Protein AF-A0A382X585-F1 (afdb_monomer)

Nearest PDB structures (foldseek):
  8glv-assembly1_6W  TM=1.495E-01  e=3.211E+00  Chlamydomonas reinhardtii

Sequence (133 aa):
MKGFVKLTTICIMLLSSIVFASEKAEIKLEVDATIIYDGKEFSINQSNDQNNFSNHREEIILWEEDFENNAEGWTTGSGWQLTTDEYNSETHSMNSPNNASTSNGTFNLLSPTLSIAELGDGETMNFGFHLYC

Radius of gyration: 37.0 Å; Cα contacts (8 Å, |Δi|>4): 97; chains: 1; bounding box: 61×56×102 Å

Foldseek 3Di:
DVVVVVVVVVVVVVVVVVVVVPPDPPPPPPPQPWDDDPNDTDGPDPDDDPDPPPPPPDDDDQDDDQCPVVLPQKDFPQQWDWAQPDGDHDGIDIDRDCDPSRPPHDTDTGHHDDDTDDDDDPDDDDDDDDDDD

Secondary structure (DSSP, 8-state):
-HHHHHHHHHHHHHHHHHHHTTS----------EEEETTEEEE---S---------PPP--S----STTSSTT-B-TTT-EEESSS-SSSS-EEE--SSTTTTT-----BPPPP-PPPPPTT-----------

Structure (mmCIF, N/CA/C/O backbone):
data_AF-A0A382X585-F1
#
_entry.id   AF-A0A382X585-F1
#
loop_
_atom_site.group_PDB
_atom_site.id
_atom_site.type_symbol
_atom_site.label_atom_id
_atom_site.label_alt_id
_atom_site.label_comp_id
_atom_site.label_asym_id
_atom_site.label_entity_id
_atom_site.label_seq_id
_atom_site.pdbx_PDB_ins_code
_atom_site.Cartn_x
_atom_site.Cartn_y
_atom_site.Cartn_z
_atom_site.occupancy
_atom_site.B_iso_or_equiv
_atom_site.auth_seq_id
_atom_site.auth_comp_id
_atom_site.auth_asym_id
_atom_site.auth_atom_id
_atom_site.pdbx_PDB_model_num
ATOM 1 N N . MET A 1 1 ? -43.741 41.578 84.112 1.00 60.28 1 MET A N 1
ATOM 2 C CA . MET A 1 1 ? -44.530 40.742 83.170 1.00 60.28 1 MET A CA 1
ATOM 3 C C . MET A 1 1 ? -44.865 41.459 81.858 1.00 60.28 1 MET A C 1
ATOM 5 O O . MET A 1 1 ? -44.560 40.910 80.812 1.00 60.28 1 MET A O 1
ATOM 9 N N . LYS A 1 2 ? -45.398 42.694 81.865 1.00 60.38 2 LYS A N 1
ATOM 10 C CA . LYS A 1 2 ? -45.810 43.416 80.634 1.00 60.38 2 LYS A CA 1
ATOM 11 C C . LYS A 1 2 ? -44.690 43.664 79.597 1.00 60.38 2 LYS A C 1
ATOM 13 O O . LYS A 1 2 ? -44.959 43.613 78.405 1.00 60.38 2 LYS A O 1
ATOM 18 N N . GLY A 1 3 ? -43.447 43.904 80.031 1.00 67.06 3 GLY A N 1
ATOM 19 C CA . GLY A 1 3 ? -42.305 44.114 79.121 1.00 67.06 3 GLY A CA 1
ATOM 20 C C . GLY A 1 3 ? -41.808 42.838 78.430 1.00 67.06 3 GLY A C 1
ATOM 21 O O . GLY A 1 3 ? -41.461 42.870 77.255 1.00 67.06 3 GLY A O 1
ATOM 22 N N . PHE A 1 4 ? -41.859 41.701 79.130 1.00 69.06 4 PHE A N 1
ATOM 23 C CA . PHE A 1 4 ? -41.443 40.398 78.597 1.00 69.06 4 PHE A CA 1
ATOM 24 C C . PHE A 1 4 ? -42.394 39.896 77.502 1.00 69.06 4 PHE A C 1
ATOM 26 O O . PHE A 1 4 ? -41.955 39.348 76.494 1.00 69.06 4 PHE A O 1
ATOM 33 N N . VAL A 1 5 ? -43.698 40.153 77.664 1.00 72.81 5 VAL A N 1
ATOM 34 C CA . VAL A 1 5 ? -44.711 39.836 76.645 1.00 72.81 5 VAL A CA 1
ATOM 35 C C . VAL A 1 5 ? -44.498 40.691 75.393 1.00 72.81 5 VAL A C 1
ATOM 37 O O . VAL A 1 5 ? -44.474 40.158 74.295 1.00 72.81 5 VAL A O 1
ATOM 40 N N . LYS A 1 6 ? -44.229 41.998 75.534 1.00 70.25 6 LYS A N 1
ATOM 41 C CA . LYS A 1 6 ? -43.943 42.865 74.376 1.00 70.25 6 LYS A CA 1
ATOM 42 C C . LYS A 1 6 ? -42.703 42.423 73.591 1.00 70.25 6 LYS A C 1
ATOM 44 O O . LYS A 1 6 ? -42.739 42.415 72.366 1.00 70.25 6 LYS A O 1
ATOM 49 N N . LEU A 1 7 ? -41.632 42.040 74.289 1.00 72.00 7 LEU A N 1
ATOM 50 C CA . LEU A 1 7 ? -40.391 41.594 73.651 1.00 72.00 7 LEU A CA 1
ATOM 51 C C . LEU A 1 7 ? -40.580 40.267 72.901 1.00 72.00 7 LEU A C 1
ATOM 53 O O . LEU A 1 7 ? -40.121 40.121 71.773 1.00 72.00 7 LEU A O 1
ATOM 57 N N . THR A 1 8 ? -41.317 39.326 73.496 1.00 76.88 8 THR A N 1
ATOM 58 C CA . THR A 1 8 ? -41.615 38.036 72.857 1.00 76.88 8 THR A CA 1
ATOM 59 C C . THR A 1 8 ? -42.518 38.191 71.634 1.00 76.88 8 THR A C 1
ATOM 61 O O . THR A 1 8 ? -42.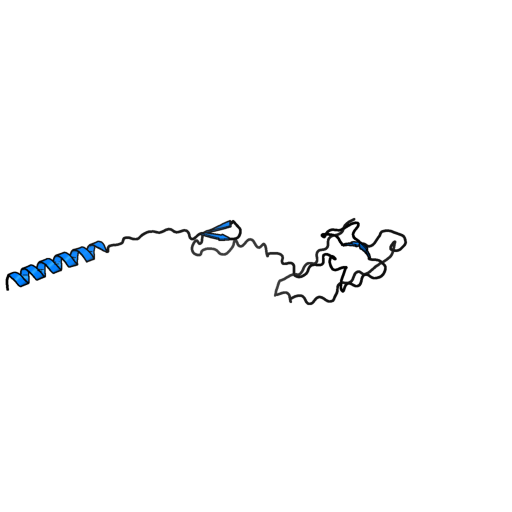248 37.565 70.612 1.00 76.88 8 THR A O 1
ATOM 64 N N . THR A 1 9 ? -43.520 39.077 71.665 1.00 74.88 9 THR A N 1
ATOM 65 C CA . THR A 1 9 ? -44.376 39.327 70.489 1.00 74.88 9 THR A CA 1
ATOM 66 C C . THR A 1 9 ? -43.607 39.973 69.327 1.00 74.88 9 THR A C 1
ATOM 68 O O . THR A 1 9 ? -43.833 39.609 68.176 1.00 74.88 9 THR A O 1
ATOM 71 N N . ILE A 1 10 ? -42.665 40.884 69.604 1.00 77.69 10 ILE A N 1
ATOM 72 C CA . ILE A 1 10 ? -41.826 41.514 68.566 1.00 77.69 10 ILE A CA 1
ATOM 73 C C . ILE A 1 10 ? -40.874 40.491 67.925 1.00 77.69 10 ILE A C 1
ATOM 75 O O . ILE A 1 10 ? -40.758 40.458 66.701 1.00 77.69 10 ILE A O 1
ATOM 79 N N . CYS A 1 11 ? -40.250 39.613 68.720 1.00 75.69 11 CYS A N 1
ATOM 80 C CA . CYS A 1 11 ? -39.392 38.549 68.187 1.00 75.69 11 CYS A CA 1
ATOM 81 C C . CYS A 1 11 ? -40.156 37.581 67.272 1.00 75.69 11 CYS A C 1
ATOM 83 O O . CYS A 1 11 ? -39.641 37.197 66.226 1.00 75.69 11 CYS A O 1
ATOM 85 N N . ILE A 1 12 ? -41.392 37.215 67.626 1.00 76.81 12 ILE A N 1
ATOM 86 C CA . ILE A 1 12 ? -42.215 36.309 66.809 1.00 76.81 12 ILE A CA 1
ATOM 87 C C . ILE A 1 12 ? -42.594 36.957 65.468 1.00 76.81 12 ILE A C 1
ATOM 89 O O . ILE A 1 12 ? -42.556 36.288 64.434 1.00 76.81 12 ILE A O 1
ATOM 93 N N . MET A 1 13 ? -42.898 38.260 65.453 1.00 73.00 13 MET A N 1
ATOM 94 C CA . MET A 1 13 ? -43.176 38.979 64.204 1.00 73.00 13 MET A CA 1
ATOM 95 C C . MET A 1 13 ? -41.944 39.061 63.287 1.00 73.00 13 MET A C 1
ATOM 97 O O . MET A 1 13 ? -42.070 38.800 62.093 1.00 73.00 13 MET A O 1
ATOM 101 N N . LEU A 1 14 ? -40.752 39.335 63.835 1.00 70.81 14 LEU A N 1
ATOM 102 C CA . LEU A 1 14 ? -39.496 39.381 63.065 1.00 70.81 14 LEU A CA 1
ATOM 103 C C . LEU A 1 14 ? -39.108 38.016 62.475 1.00 70.81 14 LEU A C 1
ATOM 105 O O . LEU A 1 14 ? -38.659 37.933 61.332 1.00 70.81 14 LEU A O 1
ATOM 109 N N . LEU A 1 15 ? -39.314 36.935 63.229 1.00 65.50 15 LEU A N 1
ATOM 110 C CA . LEU A 1 15 ? -39.041 35.577 62.751 1.00 65.50 15 LEU A CA 1
ATOM 111 C C . LEU A 1 15 ? -40.029 35.151 61.656 1.00 65.50 15 LEU A C 1
ATOM 113 O O . LEU A 1 15 ? -39.632 34.482 60.707 1.00 65.50 15 LEU A O 1
ATOM 117 N N . SER A 1 16 ? -41.289 35.592 61.733 1.00 62.69 16 SER A N 1
ATOM 118 C CA . SER A 1 16 ? -42.308 35.263 60.728 1.00 62.69 16 SER A CA 1
ATOM 119 C C . SER A 1 16 ? -42.002 35.888 59.361 1.00 62.69 16 SER A C 1
ATOM 121 O O . SER A 1 16 ? -42.180 35.228 58.343 1.00 62.69 16 SER A O 1
ATOM 123 N N . SER A 1 17 ? -41.461 37.113 59.308 1.00 61.41 17 SER A N 1
ATOM 124 C CA . SER A 1 1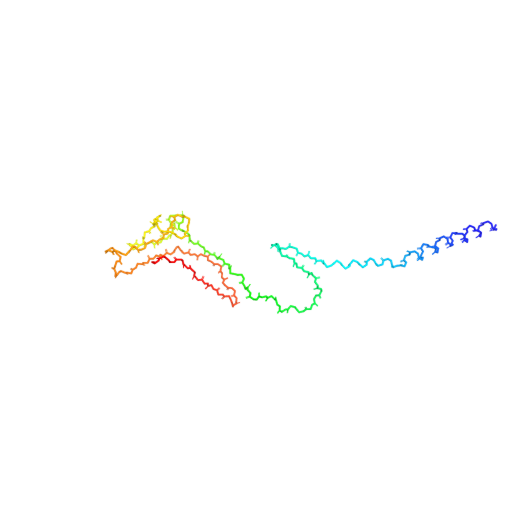7 ? -41.070 37.751 58.036 1.00 61.41 17 SER A CA 1
ATOM 125 C C . SER A 1 17 ? -39.924 37.047 57.299 1.00 61.41 17 SER A C 1
ATOM 127 O O . SER A 1 17 ? -39.844 37.144 56.079 1.00 61.41 17 SER A O 1
ATOM 129 N N . ILE A 1 18 ? -39.064 36.308 58.008 1.00 61.19 18 ILE A N 1
ATOM 130 C CA . ILE A 1 18 ? -37.975 35.537 57.383 1.00 61.19 18 ILE A CA 1
ATOM 131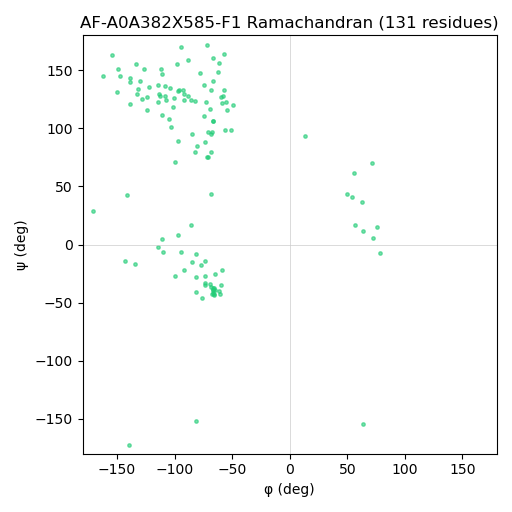 C C . ILE A 1 18 ? -38.533 34.292 56.678 1.00 61.19 18 ILE A C 1
ATOM 133 O O . ILE A 1 18 ? -38.034 33.905 55.626 1.00 61.19 18 ILE A O 1
ATOM 137 N N . VAL A 1 19 ? -39.600 33.695 57.221 1.00 59.34 19 VAL A N 1
ATOM 138 C CA . VAL A 1 19 ? -40.210 32.471 56.674 1.00 59.34 19 VAL A CA 1
ATOM 139 C C . VAL A 1 19 ? -41.002 32.747 55.388 1.00 59.34 19 VAL A C 1
ATOM 141 O O . VAL A 1 19 ? -41.071 31.875 54.533 1.00 59.34 19 VAL A O 1
ATOM 144 N N . PHE A 1 20 ? -41.532 33.960 55.195 1.00 54.97 20 PHE A N 1
ATOM 145 C CA . PHE A 1 20 ? -42.207 34.340 53.941 1.00 54.97 20 PHE A CA 1
ATOM 146 C C . PHE A 1 20 ? -41.253 34.833 52.840 1.00 54.97 20 PHE A C 1
ATOM 148 O O . PHE A 1 20 ? -41.641 34.879 51.678 1.00 54.97 20 PHE A O 1
ATOM 155 N N . ALA A 1 21 ? -40.001 35.174 53.165 1.00 54.53 21 ALA A N 1
ATOM 156 C CA . ALA A 1 21 ? -39.000 35.562 52.165 1.00 54.53 21 ALA A CA 1
ATOM 157 C C . ALA A 1 21 ? -38.337 34.357 51.467 1.00 54.53 21 ALA A C 1
ATOM 159 O O . ALA A 1 21 ? -37.593 34.543 50.506 1.00 54.53 21 ALA A O 1
ATOM 160 N N . SER A 1 22 ? -38.588 33.128 51.935 1.00 50.88 22 SER A N 1
ATOM 161 C CA . SER A 1 22 ? -38.030 31.902 51.353 1.00 50.88 22 SER A CA 1
ATOM 162 C C . SER A 1 22 ? -38.966 31.186 50.369 1.00 50.88 22 SER A C 1
ATOM 164 O O . SER A 1 22 ? -38.627 30.104 49.883 1.00 50.88 22 SER A O 1
ATOM 166 N N . GLU A 1 23 ? -40.105 31.782 49.998 1.00 53.34 23 GLU A N 1
ATOM 167 C CA . GLU A 1 23 ? -40.910 31.275 48.885 1.00 53.34 23 GLU A CA 1
ATOM 168 C C . GLU A 1 23 ? -40.211 31.534 47.538 1.00 53.34 23 GLU A C 1
ATOM 170 O O . GLU A 1 23 ? -40.308 32.595 46.931 1.00 53.34 23 GLU A O 1
ATOM 175 N N . LYS A 1 24 ? -39.509 30.492 47.077 1.00 54.09 24 LYS A N 1
ATOM 176 C CA . LYS A 1 24 ? -39.333 30.117 45.665 1.00 54.09 24 LYS A CA 1
ATOM 177 C C . LYS A 1 24 ? -38.759 31.213 44.753 1.00 54.09 24 LYS A C 1
ATOM 179 O O . LYS A 1 24 ? -39.337 31.532 43.717 1.00 54.09 24 LYS A O 1
ATOM 184 N N . ALA A 1 25 ? -37.544 31.680 45.030 1.00 49.28 25 ALA A N 1
ATOM 185 C CA . ALA A 1 25 ? -36.674 32.093 43.929 1.00 49.28 25 ALA A CA 1
ATOM 186 C C . ALA A 1 25 ? -36.194 30.828 43.193 1.00 49.28 25 ALA A C 1
ATOM 188 O O . ALA A 1 25 ? -35.068 30.369 43.376 1.00 49.28 25 ALA A O 1
ATOM 189 N N . GLU A 1 26 ? -37.073 30.211 42.400 1.00 48.50 26 GLU A N 1
ATOM 190 C CA . GLU A 1 26 ? -36.634 29.279 41.365 1.00 48.50 26 GLU A CA 1
ATOM 191 C C . GLU A 1 26 ? -35.901 30.109 40.314 1.00 48.50 26 GLU A C 1
ATOM 193 O O . GLU A 1 26 ? -36.514 30.703 39.427 1.00 48.50 26 GLU A O 1
ATOM 198 N N . ILE A 1 27 ? -34.574 30.186 40.417 1.00 48.09 27 ILE A N 1
ATOM 199 C CA . ILE A 1 27 ? -33.778 30.568 39.258 1.00 48.09 27 ILE A CA 1
ATOM 200 C C . ILE A 1 27 ? -33.940 29.411 38.275 1.00 48.09 27 ILE A C 1
ATOM 202 O O . ILE A 1 27 ? -33.272 28.384 38.392 1.00 48.09 27 ILE A O 1
ATOM 206 N N . LYS A 1 28 ? -34.863 29.559 37.324 1.00 45.50 28 LYS A N 1
ATOM 207 C CA . LYS A 1 28 ? -34.897 28.722 36.128 1.00 45.50 28 LYS A CA 1
ATOM 208 C C . LYS A 1 28 ? -33.672 29.070 35.291 1.00 45.50 28 LYS A C 1
ATOM 210 O O . LYS A 1 28 ? -33.740 29.869 34.365 1.00 45.50 28 LYS A O 1
ATOM 215 N N . LEU A 1 29 ? -32.530 28.518 35.676 1.00 48.72 29 LEU A N 1
ATOM 216 C CA . LEU A 1 29 ? -31.406 28.353 34.775 1.00 48.72 29 LEU A CA 1
ATOM 217 C C . LEU A 1 29 ? -31.791 27.206 33.842 1.00 48.72 29 LEU A C 1
ATOM 219 O O . LEU A 1 29 ? -31.514 26.045 34.126 1.00 48.72 29 LEU A O 1
ATOM 223 N N . GLU A 1 30 ? -32.467 27.534 32.745 1.00 54.56 30 GLU A N 1
ATOM 224 C CA . GLU A 1 30 ? -32.408 26.713 31.536 1.00 54.56 30 GLU A CA 1
ATOM 225 C C . GLU A 1 30 ? -31.003 26.912 30.960 1.00 54.56 30 GLU A C 1
ATOM 227 O O . GLU A 1 30 ? -30.762 27.720 30.070 1.00 54.56 30 GLU A O 1
ATOM 232 N N . VAL A 1 31 ? -30.023 26.281 31.607 1.00 56.88 31 VAL A N 1
ATOM 233 C CA . VAL A 1 31 ? -28.701 26.112 31.020 1.00 56.88 31 VAL A CA 1
ATOM 234 C C . VAL A 1 31 ? -28.834 24.864 30.176 1.00 56.88 31 VAL A C 1
ATOM 236 O O . VAL A 1 31 ? -28.707 23.754 30.693 1.00 56.88 31 VAL A O 1
ATOM 239 N N . ASP A 1 32 ? -29.117 25.054 28.890 1.00 57.78 32 ASP A N 1
ATOM 240 C CA . ASP A 1 32 ? -28.741 24.066 27.889 1.00 57.78 32 ASP A CA 1
ATOM 241 C C . ASP A 1 32 ? -27.232 23.878 28.041 1.00 57.78 32 ASP A C 1
ATOM 243 O O . ASP A 1 32 ? -26.424 24.722 27.648 1.00 57.78 32 ASP A O 1
ATOM 247 N N . ALA A 1 33 ? -26.842 22.821 28.750 1.00 61.16 33 ALA A N 1
ATOM 248 C CA . ALA A 1 33 ? -25.446 22.486 28.917 1.00 61.16 33 ALA A CA 1
ATOM 249 C C . ALA A 1 33 ? -24.927 22.085 27.535 1.00 61.16 33 ALA A C 1
ATOM 251 O O . ALA A 1 33 ? -25.270 21.018 27.026 1.00 61.16 33 ALA A O 1
ATOM 252 N N . THR A 1 34 ? -24.137 22.963 26.924 1.00 62.44 34 THR A N 1
ATOM 253 C CA . THR A 1 34 ? -23.502 22.707 25.634 1.00 62.44 34 THR A CA 1
ATOM 254 C C . THR A 1 34 ? -22.054 22.298 25.864 1.00 62.44 34 THR A C 1
ATOM 256 O O . THR A 1 34 ? -21.300 23.001 26.539 1.00 62.44 34 THR A O 1
ATOM 259 N N . ILE A 1 35 ? -21.650 21.157 25.311 1.00 76.06 35 ILE A N 1
ATOM 260 C CA . ILE A 1 35 ? -20.245 20.739 25.265 1.00 76.06 35 ILE A CA 1
ATOM 261 C C . ILE A 1 35 ? -19.676 21.144 23.907 1.00 76.06 35 ILE A C 1
ATOM 263 O O . ILE A 1 35 ? -20.298 20.878 22.881 1.00 76.06 35 ILE A O 1
ATOM 267 N N . ILE A 1 36 ? -18.489 21.758 23.900 1.00 75.25 36 ILE A N 1
ATOM 268 C CA . ILE A 1 36 ? -17.720 22.003 22.676 1.00 75.25 36 ILE A CA 1
ATOM 269 C C . ILE A 1 36 ? -16.618 20.954 22.583 1.00 75.25 36 ILE A C 1
ATOM 271 O O . ILE A 1 36 ? -15.738 20.900 23.444 1.00 75.25 36 ILE A O 1
ATOM 275 N N . TYR A 1 37 ? -16.656 20.140 21.531 1.0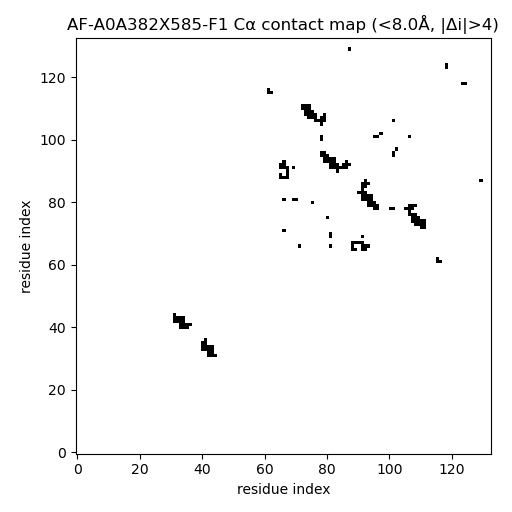0 69.62 37 TYR A N 1
ATOM 276 C CA . TYR A 1 37 ? -15.588 19.204 21.185 1.00 69.62 37 TYR A CA 1
ATOM 277 C C . TYR A 1 37 ? -15.275 19.337 19.696 1.00 69.62 37 TYR A C 1
ATOM 279 O O . TYR A 1 37 ? -16.189 19.344 18.874 1.00 69.62 37 TYR A O 1
ATOM 287 N N . ASP A 1 38 ? -13.993 19.507 19.369 1.00 70.44 38 ASP A N 1
ATOM 288 C CA . ASP A 1 38 ? -13.508 19.690 17.993 1.00 70.44 38 ASP A CA 1
ATOM 289 C C . ASP A 1 38 ? -14.280 20.767 17.193 1.00 70.44 38 ASP A C 1
ATOM 291 O O . ASP A 1 38 ? -14.716 20.579 16.059 1.00 70.44 38 ASP A O 1
ATOM 295 N N . GLY A 1 39 ? -14.546 21.908 17.841 1.00 71.25 39 GLY A N 1
ATOM 296 C CA . GLY A 1 39 ? -15.241 23.046 17.227 1.00 71.25 39 GLY A CA 1
ATOM 297 C C . GLY A 1 39 ? -16.743 22.853 16.981 1.00 71.25 39 GLY A C 1
ATOM 298 O O . GLY A 1 39 ? -17.369 23.734 16.392 1.00 71.25 39 GLY A O 1
ATOM 299 N N . LYS A 1 40 ? -17.338 21.742 17.433 1.00 60.72 40 LYS A N 1
ATOM 300 C CA . LYS A 1 40 ? -18.778 21.464 17.322 1.00 60.72 40 LYS A CA 1
ATOM 301 C C . LYS A 1 40 ? -19.461 21.554 18.687 1.00 60.72 40 LYS A C 1
ATOM 303 O O . LYS A 1 40 ? -18.937 21.057 19.682 1.00 60.72 40 LYS A O 1
ATOM 308 N N . GLU A 1 41 ? -20.629 22.194 18.713 1.00 71.00 41 GLU A N 1
ATOM 309 C CA . GLU A 1 41 ? -21.475 22.382 19.898 1.00 71.00 41 GLU A CA 1
ATOM 310 C C . GLU A 1 41 ? -22.511 21.252 20.030 1.00 71.00 41 GLU A C 1
ATOM 312 O O . GLU A 1 41 ? -23.240 20.960 19.082 1.00 71.00 41 GLU A O 1
ATOM 317 N N . PHE A 1 42 ? -22.600 20.634 21.213 1.00 63.09 42 PHE A N 1
ATOM 318 C CA . PHE A 1 42 ? -23.539 19.549 21.524 1.00 63.09 42 PHE A CA 1
ATOM 319 C C . PHE A 1 42 ? -24.411 19.901 22.733 1.00 63.09 42 PHE A C 1
ATOM 321 O O . PHE A 1 42 ? -23.892 20.017 23.842 1.00 63.09 42 PHE A O 1
ATOM 328 N N . SER A 1 43 ? -25.727 20.028 22.540 1.00 61.50 43 SER A N 1
ATOM 329 C CA . SER A 1 43 ? -26.691 20.305 23.617 1.00 61.50 43 SER A CA 1
ATOM 330 C C . SER A 1 43 ? -27.085 19.026 24.361 1.00 61.50 43 SER A C 1
ATOM 332 O O . SER A 1 43 ? -27.596 18.080 23.757 1.00 61.50 43 SER A O 1
ATOM 334 N N . ILE A 1 44 ? -26.897 18.996 25.681 1.00 61.25 44 ILE A N 1
ATOM 335 C CA . ILE A 1 44 ? -27.319 17.873 26.528 1.00 61.25 44 ILE A CA 1
ATOM 336 C C . ILE A 1 44 ? -28.811 18.019 26.852 1.00 61.25 44 ILE A C 1
ATOM 338 O O . ILE A 1 44 ? -29.189 18.455 27.936 1.00 61.25 44 ILE A O 1
ATOM 342 N N . ASN A 1 45 ? -29.671 17.637 25.908 1.00 56.50 45 ASN A N 1
ATOM 343 C CA . ASN A 1 45 ? -31.103 17.499 26.161 1.00 56.50 45 ASN A CA 1
ATOM 344 C C . ASN A 1 45 ? -31.419 16.087 26.673 1.00 56.50 45 ASN A C 1
ATOM 346 O O . ASN A 1 45 ? -30.997 15.080 26.104 1.00 56.50 45 ASN A O 1
ATOM 350 N N . GLN A 1 46 ? -32.124 16.029 27.802 1.00 49.44 46 GLN A N 1
ATOM 351 C CA . GLN A 1 46 ? -32.435 14.822 28.563 1.00 49.44 46 GLN A CA 1
ATOM 352 C C . GLN A 1 46 ? -33.130 13.753 27.696 1.00 49.44 46 GLN A C 1
ATOM 354 O O . GLN A 1 46 ? -34.237 13.958 27.210 1.00 49.44 46 GLN A O 1
ATOM 359 N N . SER A 1 47 ? -32.435 12.622 27.535 1.00 55.59 47 SER A N 1
ATOM 360 C CA . SER A 1 47 ? -32.881 11.296 27.082 1.00 55.59 47 SER A CA 1
ATOM 361 C C . SER A 1 47 ? -34.269 11.203 26.430 1.00 55.59 47 SER A C 1
ATOM 363 O O . SER A 1 47 ? -35.258 10.907 27.100 1.00 55.59 47 SER A O 1
ATOM 365 N N . ASN A 1 48 ? -34.313 11.301 25.105 1.00 44.41 48 ASN A N 1
ATOM 366 C CA . ASN A 1 48 ? -35.160 10.410 24.325 1.00 44.41 48 ASN A CA 1
ATOM 367 C C . ASN A 1 48 ? -34.526 10.197 22.948 1.00 44.41 48 ASN A C 1
ATOM 369 O O . ASN A 1 48 ? -34.107 11.148 22.298 1.00 44.41 48 ASN A O 1
ATOM 373 N N . ASP A 1 49 ? -34.444 8.930 22.555 1.00 45.56 49 ASP A N 1
ATOM 374 C CA . ASP A 1 49 ? -34.020 8.453 21.239 1.00 45.56 49 ASP A CA 1
ATOM 375 C C . ASP A 1 49 ? -32.528 8.602 20.906 1.00 45.56 49 ASP A C 1
ATOM 377 O O . ASP A 1 49 ? -32.085 9.294 19.989 1.00 45.56 49 ASP A O 1
ATOM 381 N N . GLN A 1 50 ? -31.745 7.774 21.603 1.00 52.22 50 GLN A N 1
ATOM 382 C CA . GLN A 1 50 ? -30.617 7.089 20.979 1.00 52.22 50 GLN A CA 1
ATOM 383 C C . GLN A 1 50 ? -31.104 6.394 19.699 1.00 52.22 50 GLN A C 1
ATOM 385 O O . GLN A 1 50 ? -31.689 5.326 19.807 1.00 52.22 50 GLN A O 1
ATOM 390 N N . ASN A 1 51 ? -30.915 6.987 18.518 1.00 43.88 51 ASN A N 1
ATOM 391 C CA . ASN A 1 51 ? -30.941 6.278 17.222 1.00 43.88 51 ASN A CA 1
ATOM 392 C C . ASN A 1 51 ? -30.474 7.154 16.044 1.00 43.88 51 ASN A C 1
ATOM 394 O O . ASN A 1 51 ? -30.902 6.952 14.917 1.00 43.88 51 ASN A O 1
ATOM 398 N N . ASN A 1 52 ? -29.590 8.128 16.274 1.00 44.03 52 ASN A N 1
ATOM 399 C CA . ASN A 1 52 ? -28.911 8.845 15.188 1.00 44.03 52 ASN A CA 1
ATOM 400 C C . ASN A 1 52 ? -27.446 9.137 15.540 1.00 44.03 52 ASN A C 1
ATOM 402 O O . ASN A 1 52 ? -26.923 10.208 15.245 1.00 44.03 52 ASN A O 1
ATOM 406 N N . PHE A 1 53 ? -26.749 8.164 16.134 1.00 46.94 53 PHE A N 1
ATOM 407 C CA . PHE A 1 53 ? -25.325 8.078 15.835 1.00 46.94 53 PHE A CA 1
ATOM 408 C C . PHE A 1 53 ? -25.260 7.700 14.361 1.00 46.94 53 PHE A C 1
ATOM 410 O O . PHE A 1 53 ? -25.624 6.582 13.993 1.00 46.94 53 PHE A O 1
ATOM 417 N N . SER A 1 54 ? -24.898 8.649 13.495 1.00 47.22 54 SER A N 1
ATOM 418 C CA . SER A 1 54 ? -24.517 8.297 12.134 1.00 47.22 54 SER A CA 1
ATOM 419 C C . SER A 1 54 ? -23.503 7.164 12.255 1.00 47.22 54 SER A C 1
ATOM 421 O O . SER A 1 54 ? -22.485 7.339 12.924 1.00 47.22 54 SER A O 1
ATOM 423 N N . ASN A 1 55 ? -23.805 6.005 11.674 1.00 47.22 55 ASN A N 1
ATOM 424 C CA . ASN A 1 55 ? -22.958 4.811 11.673 1.00 47.22 55 ASN A CA 1
ATOM 425 C C . ASN A 1 55 ? -21.679 5.017 10.833 1.00 47.22 55 ASN A C 1
ATOM 427 O O . ASN A 1 55 ? -21.293 4.156 10.049 1.00 47.22 55 ASN A O 1
ATOM 431 N N . HIS A 1 56 ? -21.022 6.165 10.958 1.00 50.09 56 HIS A N 1
ATOM 432 C CA . HIS A 1 56 ? -19.647 6.339 10.542 1.00 50.09 56 HIS A CA 1
ATOM 433 C C . HIS A 1 56 ? -18.807 5.764 11.677 1.00 50.09 56 HIS A C 1
ATOM 435 O O . HIS A 1 56 ? -18.440 6.472 12.609 1.00 50.09 56 HIS A O 1
ATOM 441 N N . ARG A 1 57 ? -18.586 4.444 11.650 1.00 59.44 57 ARG A N 1
ATOM 442 C CA . ARG A 1 57 ? -17.464 3.879 12.401 1.00 59.44 57 ARG A CA 1
ATOM 443 C C . ARG A 1 57 ? -16.220 4.616 11.905 1.00 59.44 57 ARG A C 1
ATOM 445 O O . ARG A 1 57 ? -15.998 4.655 10.696 1.00 59.44 57 ARG A O 1
ATOM 452 N N . GLU A 1 58 ? -15.492 5.257 12.811 1.00 66.12 58 GLU A N 1
ATOM 453 C CA . GLU A 1 58 ? -14.217 5.887 12.483 1.00 66.12 58 GLU A CA 1
ATOM 454 C C . GLU A 1 58 ? -13.270 4.799 11.962 1.00 66.12 58 GLU A C 1
ATOM 456 O O . GLU A 1 58 ? -13.124 3.743 12.581 1.00 66.12 58 GLU A O 1
ATOM 461 N N . GLU A 1 59 ? -12.689 5.021 10.784 1.00 71.81 59 GLU A N 1
ATOM 462 C CA . GLU A 1 59 ? -11.626 4.168 10.266 1.00 71.81 59 GLU A CA 1
ATOM 463 C C . GLU A 1 59 ? -10.359 4.451 11.074 1.00 71.81 59 GLU A C 1
ATOM 465 O O . GLU A 1 59 ? -9.917 5.595 11.169 1.00 71.81 59 GLU A O 1
ATOM 470 N N . ILE A 1 60 ? -9.797 3.410 11.686 1.00 82.38 60 ILE A N 1
ATOM 471 C CA . ILE A 1 60 ? -8.577 3.508 12.486 1.00 82.38 60 ILE A CA 1
ATOM 472 C C . ILE A 1 60 ? -7.448 2.858 11.694 1.00 82.38 60 ILE A C 1
ATOM 474 O O . ILE A 1 60 ? -7.533 1.684 11.330 1.00 82.38 60 ILE A O 1
ATOM 478 N N . ILE A 1 61 ? -6.370 3.608 11.465 1.00 88.50 61 ILE A N 1
ATOM 479 C CA . ILE A 1 61 ? -5.136 3.069 10.892 1.00 88.50 61 ILE A CA 1
ATOM 480 C C . ILE A 1 61 ? -4.429 2.262 11.984 1.00 88.50 61 ILE A C 1
ATOM 482 O O . ILE A 1 61 ? -3.945 2.816 12.969 1.00 88.50 61 ILE A O 1
ATOM 486 N N . LEU A 1 62 ? -4.400 0.938 11.826 1.00 90.00 62 LEU A N 1
ATOM 487 C CA . LEU A 1 62 ? -3.736 0.034 12.775 1.00 90.00 62 LEU A CA 1
ATOM 488 C C . LEU A 1 62 ? -2.224 -0.052 12.542 1.00 90.00 62 LEU A C 1
ATOM 490 O O . LEU A 1 62 ? -1.471 -0.334 13.472 1.00 90.00 62 LEU A O 1
ATOM 494 N N . TRP A 1 63 ? -1.795 0.157 11.299 1.00 92.62 63 TRP A N 1
ATOM 495 C CA . TRP A 1 63 ? -0.400 0.173 10.884 1.00 92.62 63 TRP A CA 1
ATOM 496 C C . TRP A 1 63 ? -0.276 0.868 9.525 1.00 92.62 63 TRP A C 1
ATOM 498 O O . TRP A 1 63 ? -1.161 0.728 8.680 1.00 92.62 63 TRP A O 1
ATOM 508 N N . GLU A 1 64 ? 0.824 1.586 9.327 1.00 94.56 64 GLU A N 1
ATOM 509 C CA . GLU A 1 64 ? 1.154 2.305 8.100 1.00 94.56 64 GLU A CA 1
ATOM 510 C C . GLU A 1 64 ? 2.640 2.110 7.789 1.00 94.56 64 GLU A C 1
ATOM 512 O O . GLU A 1 64 ? 3.469 2.055 8.698 1.00 94.56 64 GLU A O 1
ATOM 517 N N . GLU A 1 65 ? 2.955 2.004 6.501 1.00 96.38 65 GLU A N 1
ATOM 518 C CA . GLU A 1 65 ? 4.315 2.071 5.982 1.00 96.38 65 GLU A CA 1
ATOM 519 C C . GLU A 1 65 ? 4.382 3.175 4.932 1.00 96.38 65 GLU A C 1
ATOM 521 O O . GLU A 1 65 ? 3.615 3.163 3.966 1.00 96.38 65 GLU A O 1
ATOM 526 N N . ASP A 1 66 ? 5.337 4.080 5.112 1.00 97.00 66 ASP A N 1
ATOM 527 C CA . ASP A 1 66 ? 5.623 5.206 4.224 1.00 97.00 66 ASP A CA 1
ATOM 528 C C . ASP A 1 66 ? 7.003 5.097 3.545 1.00 97.00 66 ASP A C 1
ATOM 530 O O . ASP A 1 66 ? 7.343 5.919 2.694 1.00 97.00 66 ASP A O 1
ATOM 534 N N . PHE A 1 67 ? 7.772 4.051 3.874 1.00 97.56 67 PHE A N 1
ATOM 535 C CA . PHE A 1 67 ? 9.114 3.722 3.394 1.00 97.56 67 PHE A CA 1
ATOM 536 C C . PHE A 1 67 ? 10.221 4.725 3.753 1.00 97.56 67 PHE A C 1
ATOM 538 O O . PHE A 1 67 ? 11.354 4.578 3.280 1.00 97.56 67 PHE A O 1
ATOM 545 N N . GLU A 1 68 ? 9.966 5.681 4.650 1.00 98.06 68 GLU A N 1
ATOM 546 C CA . GLU A 1 68 ? 10.954 6.695 5.060 1.00 98.06 68 GLU A CA 1
ATOM 547 C C . GLU A 1 68 ? 12.059 6.123 5.967 1.00 98.06 68 GLU A C 1
ATOM 549 O O . GLU A 1 68 ? 13.126 6.713 6.151 1.00 98.06 68 GLU A O 1
ATOM 554 N N . ASN A 1 69 ? 11.852 4.915 6.493 1.00 95.94 69 ASN A N 1
ATOM 555 C CA . ASN A 1 69 ? 12.835 4.153 7.265 1.00 95.94 69 ASN A CA 1
ATOM 556 C C . ASN A 1 69 ? 13.794 3.316 6.389 1.00 95.94 69 ASN A C 1
ATOM 558 O O . ASN A 1 69 ? 14.465 2.417 6.892 1.00 95.94 69 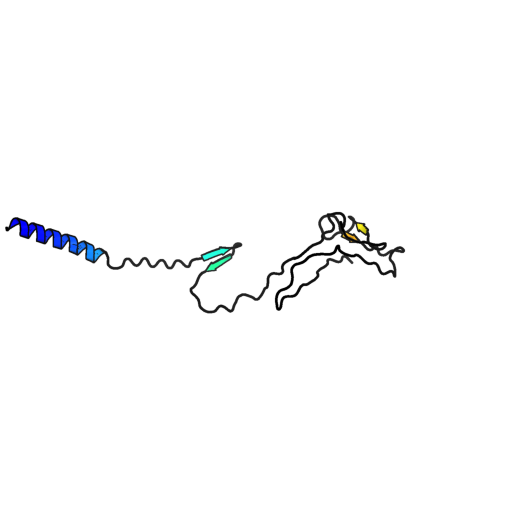ASN A O 1
ATOM 562 N N . ASN A 1 70 ? 13.894 3.606 5.088 1.00 95.69 70 ASN A N 1
ATOM 563 C CA . ASN A 1 70 ? 14.648 2.817 4.106 1.00 95.69 70 ASN A CA 1
ATOM 564 C C . ASN A 1 70 ? 14.130 1.377 3.926 1.00 95.69 70 ASN A C 1
ATOM 566 O O . ASN A 1 70 ? 14.923 0.452 3.727 1.00 95.69 70 ASN A O 1
ATOM 570 N N . ALA A 1 71 ? 12.807 1.191 3.984 1.00 95.44 71 ALA A N 1
ATOM 571 C CA . ALA A 1 71 ? 12.147 -0.114 3.899 1.00 95.44 71 ALA A CA 1
ATOM 572 C C . ALA A 1 71 ? 12.680 -1.122 4.939 1.00 95.44 71 ALA A C 1
ATOM 574 O O . ALA A 1 71 ? 12.904 -2.301 4.641 1.00 95.44 71 ALA A O 1
ATOM 575 N N . GLU A 1 72 ? 12.921 -0.657 6.167 1.00 95.81 72 GLU A N 1
ATOM 576 C CA . GLU A 1 72 ? 13.471 -1.486 7.238 1.00 95.81 72 GLU A CA 1
ATOM 577 C C . GLU A 1 72 ? 12.568 -2.701 7.513 1.00 95.81 72 GLU A C 1
ATOM 579 O O . GLU A 1 72 ? 11.361 -2.593 7.711 1.00 95.81 72 GLU A O 1
ATOM 584 N N . GLY A 1 73 ? 13.157 -3.901 7.509 1.00 95.75 73 GLY A N 1
ATOM 585 C CA . GLY A 1 73 ? 12.436 -5.152 7.765 1.00 95.75 73 GLY A CA 1
ATOM 586 C C . GLY A 1 73 ? 11.623 -5.696 6.583 1.00 95.75 73 GLY A C 1
ATOM 587 O O . GLY A 1 73 ? 11.157 -6.836 6.655 1.00 95.75 73 GLY A O 1
ATOM 588 N N . TRP A 1 74 ? 11.497 -4.952 5.483 1.00 97.06 74 TRP A N 1
ATOM 589 C CA . TRP A 1 74 ? 10.870 -5.449 4.261 1.00 97.06 74 TRP A CA 1
ATOM 590 C C . TRP A 1 74 ? 11.811 -6.349 3.463 1.00 97.06 74 TRP A C 1
ATOM 592 O O . TRP A 1 74 ? 13.025 -6.157 3.406 1.00 97.06 74 TRP A O 1
ATOM 602 N N . THR A 1 75 ? 11.230 -7.332 2.778 1.00 96.75 75 THR A N 1
ATOM 603 C CA . THR A 1 75 ? 11.939 -8.143 1.782 1.00 96.75 75 THR A CA 1
ATOM 604 C C . THR A 1 75 ? 11.503 -7.713 0.386 1.00 96.75 75 THR A C 1
ATOM 606 O O . THR A 1 75 ? 10.385 -8.001 -0.037 1.00 96.75 75 THR A O 1
ATOM 609 N N . THR A 1 76 ? 12.394 -7.030 -0.334 1.00 92.38 76 THR A N 1
ATOM 610 C CA . THR A 1 76 ? 12.104 -6.380 -1.628 1.00 92.38 76 THR A CA 1
ATOM 611 C C . THR A 1 76 ? 12.385 -7.267 -2.851 1.00 92.38 76 THR A C 1
ATOM 613 O O . THR A 1 76 ? 11.824 -7.066 -3.928 1.00 92.38 76 THR A O 1
ATOM 616 N N . GLY A 1 77 ? 13.235 -8.288 -2.704 1.00 89.69 77 GLY A N 1
ATOM 617 C CA . GLY A 1 77 ? 13.603 -9.182 -3.804 1.00 89.69 77 GLY A CA 1
ATOM 618 C C . GLY A 1 77 ? 14.356 -8.468 -4.937 1.00 89.69 77 GLY A C 1
ATOM 619 O O . GLY A 1 77 ? 15.034 -7.471 -4.719 1.00 89.69 77 GLY A O 1
ATOM 620 N N . SER A 1 78 ? 14.276 -9.005 -6.161 1.00 90.94 78 SER A N 1
ATOM 621 C CA . SER A 1 78 ? 14.995 -8.465 -7.331 1.00 90.94 78 SER A CA 1
ATOM 622 C C . SER A 1 78 ? 14.181 -7.496 -8.191 1.00 90.94 78 SER A C 1
ATOM 624 O O . SER A 1 78 ? 14.712 -6.966 -9.163 1.00 90.94 78 SER A O 1
ATOM 626 N N . GLY A 1 79 ? 12.891 -7.321 -7.896 1.00 95.31 79 GLY A N 1
ATOM 627 C CA . GLY A 1 79 ? 11.979 -6.538 -8.733 1.00 95.31 79 GLY A CA 1
ATOM 628 C C . GLY A 1 79 ? 11.513 -5.224 -8.134 1.00 95.31 79 GLY A C 1
ATOM 629 O O . GLY A 1 79 ? 10.842 -4.476 -8.837 1.00 95.31 79 GLY A O 1
ATOM 630 N N . TRP A 1 80 ? 11.850 -4.948 -6.875 1.00 96.44 80 TRP A N 1
ATOM 631 C CA . TRP A 1 80 ? 11.461 -3.732 -6.174 1.00 96.44 80 TRP A CA 1
ATOM 632 C C . TRP A 1 80 ? 12.698 -2.995 -5.683 1.00 96.44 80 TRP A C 1
ATOM 634 O O . TRP A 1 80 ? 13.608 -3.600 -5.117 1.00 96.44 80 TRP A O 1
ATOM 644 N N . GLN A 1 81 ? 12.718 -1.684 -5.883 1.00 95.75 81 GLN A N 1
ATOM 645 C CA . GLN A 1 81 ? 13.765 -0.801 -5.385 1.00 95.75 81 GLN A CA 1
ATOM 646 C C . GLN A 1 81 ? 13.137 0.388 -4.669 1.00 95.75 81 GLN A C 1
ATOM 648 O O . GLN A 1 81 ? 12.122 0.915 -5.121 1.00 95.75 81 GLN A O 1
ATOM 653 N N . LEU A 1 82 ? 13.743 0.799 -3.562 1.00 97.00 82 LEU A N 1
ATOM 654 C CA . LEU A 1 82 ? 13.402 2.061 -2.926 1.00 97.00 82 LEU A CA 1
ATOM 655 C C . LEU A 1 82 ? 13.866 3.199 -3.840 1.00 97.00 82 LEU A C 1
ATOM 657 O O . LEU A 1 82 ? 14.993 3.164 -4.339 1.00 97.00 82 LEU A O 1
ATOM 661 N N . THR A 1 83 ? 13.007 4.182 -4.078 1.00 95.88 83 THR A N 1
ATOM 662 C CA . THR A 1 83 ? 13.325 5.347 -4.907 1.00 95.88 83 THR A CA 1
ATOM 663 C C . THR A 1 83 ? 12.898 6.641 -4.231 1.00 95.88 83 THR A C 1
ATOM 665 O O . THR A 1 83 ? 11.976 6.644 -3.418 1.00 95.88 83 THR A O 1
ATOM 668 N N . THR A 1 84 ? 13.569 7.726 -4.613 1.00 96.75 84 THR A N 1
ATOM 669 C CA . THR A 1 84 ? 13.22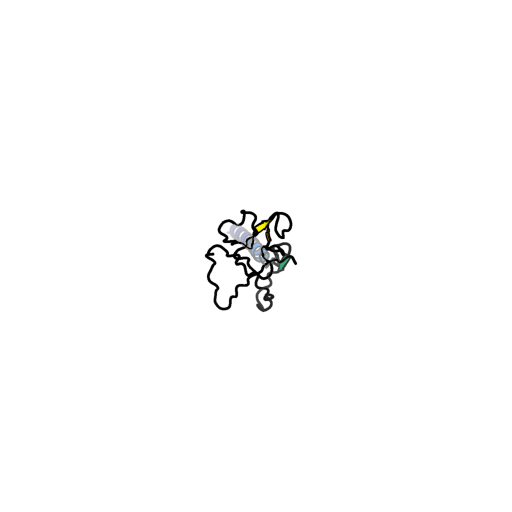8 9.115 -4.287 1.00 96.75 84 THR A CA 1
ATOM 670 C C . THR A 1 84 ? 12.748 9.902 -5.510 1.00 96.75 84 THR A C 1
ATOM 672 O O . THR A 1 84 ? 12.575 11.115 -5.433 1.00 96.75 84 THR A O 1
ATOM 675 N N . ASP A 1 85 ? 12.608 9.246 -6.666 1.00 94.81 85 ASP A N 1
ATOM 676 C CA . ASP A 1 85 ? 12.238 9.907 -7.923 1.00 94.81 85 ASP A CA 1
ATOM 677 C C . ASP A 1 85 ? 10.723 10.132 -8.015 1.00 94.81 85 ASP A C 1
ATOM 679 O O . ASP A 1 85 ? 10.271 11.186 -8.460 1.00 94.81 85 ASP A O 1
ATOM 683 N N . GLU A 1 86 ? 9.944 9.141 -7.577 1.00 91.75 86 GLU A N 1
ATOM 684 C CA . GLU A 1 86 ? 8.481 9.139 -7.581 1.00 91.75 86 GLU A CA 1
ATOM 685 C C . GLU A 1 86 ? 7.994 8.536 -6.263 1.00 91.75 86 GLU A C 1
ATOM 687 O O . GLU A 1 86 ? 8.341 7.399 -5.935 1.00 91.75 86 GLU A O 1
ATOM 692 N N . TYR A 1 87 ? 7.219 9.303 -5.497 1.00 95.81 87 TYR A N 1
ATOM 693 C CA . TYR A 1 87 ? 6.779 8.913 -4.161 1.00 95.81 87 TYR A CA 1
ATOM 694 C C . TYR A 1 87 ? 5.408 9.491 -3.807 1.00 95.81 87 TYR A C 1
ATOM 696 O O . TYR A 1 87 ? 5.013 10.550 -4.297 1.00 95.81 87 TYR A O 1
ATOM 704 N N . ASN A 1 88 ? 4.673 8.767 -2.958 1.00 95.62 88 ASN A N 1
ATOM 705 C CA . ASN A 1 88 ? 3.408 9.232 -2.379 1.00 95.62 88 ASN A CA 1
ATOM 706 C C . ASN A 1 88 ? 3.571 9.766 -0.946 1.00 95.62 88 ASN A C 1
ATOM 708 O O . ASN A 1 88 ? 2.764 10.590 -0.520 1.00 95.62 88 ASN A O 1
ATOM 712 N N . SER A 1 89 ? 4.572 9.285 -0.205 1.00 95.19 89 SER A N 1
ATOM 713 C CA . SER A 1 89 ? 4.937 9.792 1.122 1.00 95.19 89 SER A CA 1
ATOM 714 C C . SER A 1 89 ? 5.814 11.049 1.002 1.00 95.19 89 SER A C 1
ATOM 716 O O . SER A 1 89 ? 5.646 11.821 0.058 1.00 95.19 89 SER A O 1
ATOM 718 N N . GLU A 1 90 ? 6.691 11.333 1.968 1.00 96.19 90 GLU A N 1
ATOM 719 C CA . GLU A 1 90 ? 7.457 12.582 1.975 1.00 96.19 90 GLU A CA 1
ATOM 720 C C . GLU A 1 90 ? 8.600 12.554 0.959 1.00 96.19 90 GLU A C 1
ATOM 722 O O . GLU A 1 90 ? 8.788 13.531 0.230 1.00 96.19 90 GLU A O 1
ATOM 727 N N . THR A 1 91 ? 9.366 11.458 0.910 1.00 97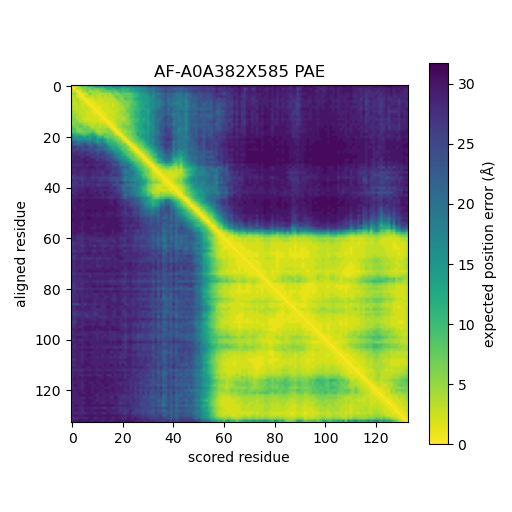.75 91 THR A N 1
ATOM 728 C CA . THR A 1 91 ? 10.545 11.350 0.043 1.00 97.75 91 THR A CA 1
ATOM 729 C C . THR A 1 91 ? 10.780 9.978 -0.585 1.00 97.75 91 THR A C 1
ATOM 731 O O . THR A 1 91 ? 11.557 9.911 -1.537 1.00 97.75 91 THR A O 1
ATOM 734 N N . HIS A 1 92 ? 10.130 8.902 -0.125 1.00 97.31 92 HIS A N 1
ATOM 735 C CA . HIS A 1 92 ? 10.419 7.541 -0.590 1.00 97.31 92 HIS A CA 1
ATOM 736 C C . HIS A 1 92 ? 9.198 6.773 -1.101 1.00 97.31 92 HIS A C 1
ATOM 738 O O . HIS A 1 92 ? 8.073 6.932 -0.659 1.00 97.31 92 HIS A O 1
ATOM 744 N N . SER A 1 93 ? 9.393 5.853 -2.038 1.00 97.25 93 SER A N 1
ATOM 745 C CA . SER A 1 93 ? 8.410 4.801 -2.328 1.00 97.25 93 SER A CA 1
ATOM 746 C C . SER A 1 93 ? 9.094 3.582 -2.931 1.00 97.25 93 SER A C 1
ATOM 748 O O . SER A 1 93 ? 10.235 3.648 -3.396 1.00 97.25 93 SER A O 1
ATOM 750 N N . MET A 1 94 ? 8.403 2.443 -2.923 1.00 96.94 94 MET A N 1
ATOM 751 C CA . MET A 1 94 ? 8.876 1.237 -3.596 1.00 96.94 94 MET A CA 1
ATOM 752 C C . MET A 1 94 ? 8.468 1.256 -5.068 1.00 96.94 94 MET A C 1
ATOM 754 O O . MET A 1 94 ? 7.288 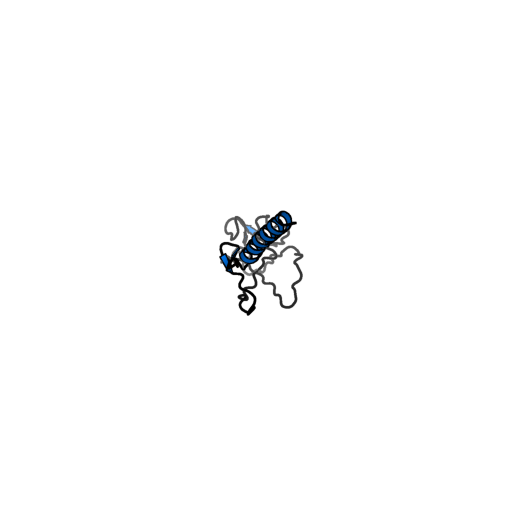1.327 -5.398 1.00 96.94 94 MET A O 1
ATOM 758 N N . ASN A 1 95 ? 9.450 1.131 -5.956 1.00 95.81 95 ASN A N 1
ATOM 759 C CA . ASN A 1 95 ? 9.258 1.115 -7.400 1.00 95.81 95 ASN A CA 1
ATOM 760 C C . ASN A 1 95 ? 9.620 -0.253 -7.986 1.00 95.81 95 ASN A C 1
ATOM 762 O O . ASN A 1 95 ? 10.719 -0.772 -7.762 1.00 95.81 95 ASN A O 1
ATOM 766 N N . SER A 1 96 ? 8.711 -0.814 -8.782 1.00 94.94 96 SER A N 1
ATOM 767 C CA . SER A 1 96 ? 9.029 -1.890 -9.715 1.00 94.94 96 SER A CA 1
ATOM 768 C C . SER A 1 96 ? 9.108 -1.290 -11.118 1.00 94.94 96 SER A C 1
ATOM 770 O O . SER A 1 96 ? 8.067 -1.013 -11.717 1.00 94.94 96 SER A O 1
ATOM 772 N N . PRO A 1 97 ? 10.319 -1.036 -11.653 1.00 93.31 97 PRO A N 1
ATOM 773 C CA . PRO A 1 97 ? 10.457 -0.324 -12.919 1.00 93.31 97 PRO A CA 1
ATOM 774 C C . PRO A 1 97 ? 9.784 -1.110 -14.045 1.00 93.31 97 PRO A C 1
ATOM 776 O O . PRO A 1 97 ? 9.680 -2.325 -13.965 1.00 93.31 97 PRO A O 1
ATOM 779 N N . ASN A 1 98 ? 9.381 -0.468 -15.138 1.00 91.50 98 ASN A N 1
ATOM 780 C CA . ASN A 1 98 ? 8.875 -1.177 -16.318 1.00 91.50 98 ASN A CA 1
ATOM 781 C C . ASN A 1 98 ? 9.972 -1.301 -17.390 1.00 91.50 98 ASN A C 1
ATOM 783 O O . ASN A 1 98 ? 9.956 -0.604 -18.404 1.00 91.50 98 ASN A O 1
ATOM 787 N N . ASN A 1 99 ? 10.982 -2.138 -17.140 1.00 93.06 99 ASN A N 1
ATOM 788 C CA . ASN A 1 99 ? 12.115 -2.322 -18.052 1.00 93.06 99 ASN A CA 1
ATOM 789 C C . ASN A 1 99 ? 12.534 -3.804 -18.151 1.00 93.06 99 ASN A C 1
ATOM 791 O O . ASN A 1 99 ? 11.857 -4.691 -17.639 1.00 93.06 99 ASN A O 1
ATOM 795 N N . ALA A 1 100 ? 13.653 -4.098 -18.821 1.00 95.25 100 ALA A N 1
ATOM 796 C CA . ALA A 1 100 ? 14.117 -5.470 -19.041 1.00 95.25 100 ALA A CA 1
ATOM 797 C C . ALA A 1 100 ? 14.380 -6.293 -17.759 1.00 95.25 100 ALA A C 1
ATOM 799 O O . ALA A 1 100 ? 14.365 -7.518 -17.838 1.00 95.25 100 ALA A O 1
ATOM 800 N N . SER A 1 101 ? 14.617 -5.670 -16.596 1.00 92.94 101 SER A N 1
ATOM 801 C CA . SER A 1 101 ? 14.845 -6.393 -15.334 1.00 92.94 101 SER A CA 1
ATOM 802 C C . SER A 1 101 ? 13.564 -6.933 -14.692 1.00 92.94 101 SER A C 1
ATOM 804 O O . SER A 1 101 ? 13.635 -7.802 -13.828 1.00 92.94 101 SER A O 1
ATOM 806 N N . THR A 1 102 ? 12.403 -6.425 -15.096 1.00 95.19 102 THR A N 1
ATOM 807 C CA . THR A 1 102 ? 11.103 -6.657 -14.438 1.00 95.19 102 THR A CA 1
ATOM 808 C C . THR A 1 102 ? 9.971 -6.985 -15.413 1.00 95.19 102 THR A C 1
ATOM 810 O O . THR A 1 102 ? 8.939 -7.528 -15.021 1.00 95.19 102 THR A O 1
ATOM 813 N N . SER A 1 103 ? 10.144 -6.700 -16.702 1.00 94.31 103 SER A N 1
ATOM 814 C CA . SER A 1 103 ? 9.152 -6.991 -17.734 1.00 94.31 103 SER A CA 1
ATOM 815 C C . SER A 1 103 ? 8.796 -8.481 -17.763 1.00 94.31 103 SER A C 1
ATOM 817 O O . SER A 1 103 ? 9.677 -9.341 -17.760 1.00 94.31 103 SER A O 1
ATOM 819 N N . ASN A 1 104 ? 7.494 -8.783 -17.802 1.00 93.19 104 ASN A N 1
ATOM 820 C CA . ASN A 1 104 ? 6.932 -10.142 -17.761 1.00 93.19 104 ASN A CA 1
ATOM 821 C C . ASN A 1 104 ? 7.346 -10.981 -16.533 1.00 93.19 104 ASN A C 1
ATOM 823 O O . ASN A 1 104 ? 7.205 -12.205 -16.552 1.00 93.19 104 ASN A O 1
ATOM 827 N N . GLY A 1 105 ? 7.864 -10.346 -15.479 1.00 91.44 105 GLY A N 1
ATOM 828 C CA . GLY A 1 105 ? 8.201 -11.001 -14.221 1.00 91.44 105 GLY A CA 1
ATOM 829 C C . GLY A 1 105 ? 7.077 -10.923 -13.188 1.00 91.44 105 GLY A C 1
ATOM 830 O O . GLY A 1 105 ? 6.094 -10.202 -13.338 1.00 91.44 105 GLY A O 1
ATOM 831 N N . THR A 1 106 ? 7.234 -11.676 -12.104 1.00 94.06 106 THR A N 1
ATOM 832 C CA . THR A 1 106 ? 6.422 -11.552 -10.888 1.00 94.06 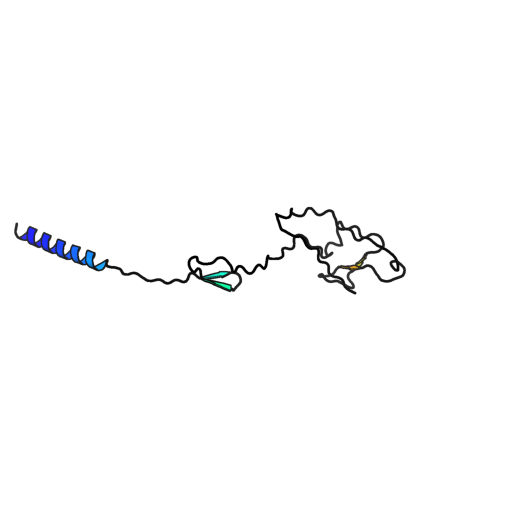106 THR A CA 1
ATOM 833 C C . THR A 1 106 ? 7.378 -11.416 -9.719 1.00 94.06 106 THR A C 1
ATOM 835 O O . THR A 1 106 ? 8.262 -12.255 -9.545 1.00 94.06 106 THR A O 1
ATOM 838 N N . PHE A 1 107 ? 7.214 -10.353 -8.937 1.00 95.12 107 PHE A N 1
ATOM 839 C CA . PHE A 1 107 ? 8.133 -10.006 -7.861 1.00 95.12 107 PHE A CA 1
ATOM 840 C C . PHE A 1 107 ? 7.359 -9.701 -6.594 1.00 95.12 107 PHE A C 1
ATOM 842 O O . PHE A 1 107 ? 6.394 -8.940 -6.609 1.00 95.12 107 PHE A O 1
ATOM 849 N N . ASN A 1 108 ? 7.823 -10.277 -5.495 1.00 94.56 108 ASN A N 1
ATOM 850 C CA . ASN A 1 108 ? 7.202 -10.093 -4.198 1.00 94.56 108 ASN A CA 1
ATOM 851 C C . ASN A 1 108 ? 7.873 -8.933 -3.466 1.00 94.56 108 ASN A C 1
ATOM 853 O O . ASN A 1 108 ? 9.099 -8.892 -3.379 1.00 94.56 108 ASN A O 1
ATOM 857 N N . LEU A 1 109 ? 7.052 -8.051 -2.909 1.00 94.88 109 LEU A N 1
ATOM 858 C CA . LEU A 1 109 ? 7.429 -7.096 -1.878 1.00 94.88 109 LEU A CA 1
ATOM 859 C C . LEU A 1 109 ? 6.722 -7.549 -0.599 1.00 94.88 109 LEU A C 1
ATOM 861 O O . LEU A 1 109 ? 5.493 -7.559 -0.549 1.00 94.88 109 LEU A O 1
ATOM 865 N N . LEU A 1 110 ? 7.483 -8.024 0.384 1.00 95.62 110 LEU A N 1
ATOM 866 C CA . LEU A 1 110 ? 6.933 -8.650 1.587 1.00 95.62 110 LEU A CA 1
ATOM 867 C C . LEU A 1 110 ? 7.201 -7.777 2.807 1.00 95.62 110 LEU A C 1
ATOM 869 O O . LEU A 1 110 ? 8.354 -7.421 3.063 1.00 95.62 110 LEU A O 1
ATOM 873 N N . SER A 1 111 ? 6.144 -7.482 3.561 1.00 95.00 111 SER A N 1
ATOM 874 C CA . SER A 1 111 ? 6.244 -6.769 4.830 1.00 95.00 111 SER A CA 1
ATOM 875 C C . SER A 1 111 ? 6.982 -7.612 5.877 1.00 95.00 111 SER A C 1
ATOM 877 O O . SER A 1 111 ? 7.013 -8.849 5.778 1.00 95.00 111 SER A O 1
ATOM 879 N N . PRO A 1 112 ? 7.514 -6.986 6.938 1.00 95.44 112 PRO A N 1
ATOM 880 C CA . PRO A 1 112 ? 7.820 -7.718 8.159 1.00 95.44 112 PRO A CA 1
ATOM 881 C C . PRO A 1 112 ? 6.561 -8.412 8.709 1.00 95.44 112 PRO A C 1
ATOM 883 O O . PRO A 1 112 ? 5.424 -8.102 8.341 1.00 95.44 112 PRO A O 1
ATOM 886 N N . THR A 1 113 ? 6.755 -9.374 9.615 1.00 95.06 113 THR A N 1
ATOM 887 C CA . THR A 1 113 ? 5.630 -9.953 10.363 1.00 95.06 113 THR A CA 1
ATOM 888 C C . THR A 1 113 ? 5.090 -8.906 11.330 1.00 95.06 113 THR A C 1
ATOM 890 O O . THR A 1 113 ? 5.801 -8.481 12.239 1.00 95.06 113 THR A O 1
ATOM 893 N N . LEU A 1 114 ? 3.835 -8.502 11.138 1.00 91.62 114 LEU A N 1
ATOM 894 C CA . LEU A 1 114 ? 3.173 -7.499 11.965 1.00 91.62 114 LEU A CA 1
ATOM 895 C C . LEU A 1 114 ? 2.328 -8.174 13.049 1.00 91.62 114 LEU A C 1
ATOM 897 O O . LEU A 1 114 ? 1.547 -9.081 12.769 1.00 91.62 114 LEU A O 1
ATOM 901 N N . SER A 1 115 ? 2.472 -7.706 14.288 1.00 91.38 115 SER A N 1
ATOM 902 C CA . SER A 1 115 ? 1.605 -8.086 15.406 1.00 91.38 115 SER A CA 1
ATOM 903 C C . SER A 1 115 ? 0.536 -7.013 15.586 1.00 91.38 115 SER A C 1
ATOM 905 O O . SER A 1 115 ? 0.742 -6.048 16.320 1.00 91.38 115 SER A O 1
ATOM 907 N N . ILE A 1 116 ? -0.588 -7.175 14.896 1.00 88.88 116 ILE A N 1
ATOM 908 C CA . ILE A 1 116 ? -1.743 -6.267 14.958 1.00 88.88 116 ILE A CA 1
ATOM 909 C C . ILE A 1 116 ? -2.808 -6.804 15.921 1.00 88.88 116 ILE A C 1
ATOM 911 O O . ILE A 1 116 ? -2.851 -8.002 16.199 1.00 88.88 116 ILE A O 1
ATOM 915 N N . ALA A 1 117 ? -3.637 -5.913 16.468 1.00 85.38 117 ALA A N 1
ATOM 916 C CA . ALA A 1 117 ? -4.688 -6.289 17.411 1.00 85.38 117 ALA A CA 1
ATOM 917 C C . ALA A 1 117 ? -5.719 -7.237 16.773 1.00 85.38 117 ALA A C 1
ATOM 919 O O . ALA A 1 117 ? -6.002 -7.152 15.576 1.00 85.38 117 ALA A O 1
ATOM 920 N N . GLU A 1 118 ? -6.288 -8.127 17.589 1.00 85.69 118 GLU A N 1
ATOM 921 C CA . GLU A 1 118 ? -7.398 -8.977 17.163 1.00 85.69 118 GLU A CA 1
ATOM 922 C C . GLU A 1 118 ? -8.643 -8.127 16.888 1.00 85.69 118 GLU A C 1
ATOM 924 O O . GLU A 1 118 ? -8.941 -7.183 17.621 1.00 85.69 118 GLU A O 1
ATOM 929 N N . LEU A 1 119 ? -9.370 -8.485 15.830 1.00 85.50 119 LEU A N 1
ATOM 930 C CA . LEU A 1 119 ? -10.663 -7.889 15.517 1.00 85.50 119 LEU A CA 1
ATOM 931 C C . LEU A 1 119 ? -11.728 -8.417 16.481 1.00 85.50 119 LEU A C 1
ATOM 933 O O . LEU A 1 119 ? -11.798 -9.619 16.741 1.00 85.50 119 LEU A O 1
ATOM 937 N N . GLY A 1 120 ? -12.584 -7.524 16.967 1.00 86.94 120 GLY A N 1
ATOM 938 C CA . GLY A 1 120 ? -13.786 -7.883 17.705 1.00 86.94 120 GLY A CA 1
ATOM 939 C C . GLY A 1 120 ? -14.877 -8.489 16.817 1.00 86.94 120 GLY A C 1
ATOM 940 O O . GLY A 1 120 ? -14.810 -8.486 15.583 1.00 86.94 120 GLY A O 1
ATOM 941 N N . ASP A 1 121 ? -15.934 -8.989 17.457 1.00 91.25 121 ASP A N 1
ATOM 942 C CA . ASP A 1 121 ? -17.081 -9.575 16.761 1.00 91.25 121 ASP A CA 1
ATOM 943 C C . ASP A 1 121 ? -17.738 -8.567 15.802 1.00 91.25 121 ASP A C 1
ATOM 945 O O . ASP A 1 121 ? -18.220 -7.502 16.196 1.00 91.25 121 ASP A O 1
ATOM 949 N N . GLY A 1 122 ? -17.796 -8.930 14.519 1.00 88.50 122 GLY A N 1
ATOM 950 C CA . GLY A 1 122 ? -18.389 -8.093 13.473 1.00 88.50 122 GLY A CA 1
ATOM 951 C C . GLY A 1 122 ? -17.517 -6.914 13.031 1.00 88.50 122 GLY A C 1
ATOM 952 O O . GLY A 1 122 ? -18.027 -6.000 12.379 1.00 88.50 122 GLY A O 1
ATOM 953 N N . GLU A 1 123 ? -16.230 -6.903 13.377 1.00 87.12 123 GLU A N 1
ATOM 954 C CA . GLU A 1 123 ? -15.254 -5.962 12.827 1.00 87.12 123 GLU A CA 1
ATOM 955 C C . GLU A 1 123 ? -14.615 -6.496 11.538 1.00 87.12 123 GLU A C 1
ATOM 957 O O . GLU A 1 123 ? -14.646 -7.688 11.229 1.00 87.12 123 GLU A O 1
ATOM 962 N N . THR A 1 124 ? -14.072 -5.593 10.724 1.00 86.69 124 THR A N 1
ATOM 963 C CA . THR A 1 124 ? -13.396 -5.924 9.465 1.00 86.69 124 THR A CA 1
ATOM 964 C C . THR A 1 124 ? -12.152 -5.064 9.332 1.00 86.69 124 THR A C 1
ATOM 966 O O . THR A 1 124 ? -12.181 -3.878 9.650 1.00 86.69 124 THR A O 1
ATOM 969 N N . MET A 1 125 ? -11.074 -5.673 8.848 1.00 87.94 125 MET A N 1
ATOM 970 C CA . MET A 1 125 ? -9.821 -5.001 8.530 1.00 87.94 125 MET A CA 1
ATOM 971 C C . MET A 1 125 ? -9.705 -4.836 7.020 1.00 87.94 125 MET A C 1
ATOM 973 O O . MET A 1 125 ? -9.942 -5.786 6.272 1.00 87.94 125 MET A O 1
ATOM 977 N N . ASN A 1 126 ? -9.315 -3.639 6.593 1.00 89.88 126 ASN A N 1
ATOM 978 C CA . ASN A 1 126 ? -9.057 -3.319 5.197 1.00 89.88 126 ASN A CA 1
ATOM 979 C C . ASN A 1 126 ? -7.561 -3.074 4.989 1.00 89.88 126 ASN A C 1
ATOM 981 O O . ASN A 1 126 ? -6.868 -2.620 5.897 1.00 89.88 126 ASN A O 1
ATOM 985 N N . PHE A 1 127 ? -7.084 -3.352 3.778 1.00 90.75 127 PHE A N 1
ATOM 986 C CA . PHE A 1 127 ? -5.731 -3.019 3.343 1.00 90.75 127 PHE A CA 1
ATOM 987 C C . PHE A 1 127 ? -5.827 -1.977 2.232 1.00 90.75 127 PHE A C 1
ATOM 989 O O . PHE A 1 127 ? -6.493 -2.213 1.221 1.00 90.75 127 PHE A O 1
ATOM 996 N N . GLY A 1 128 ? -5.178 -0.834 2.435 1.00 91.94 128 GLY A N 1
ATOM 997 C CA . GLY A 1 128 ? -5.065 0.241 1.456 1.00 91.94 128 GLY A CA 1
ATOM 998 C C . GLY A 1 128 ? -3.631 0.361 0.958 1.00 91.94 128 GLY A C 1
ATOM 999 O O . GLY A 1 128 ? -2.687 0.101 1.698 1.00 91.94 128 GLY A O 1
ATOM 1000 N N . PHE A 1 129 ? -3.469 0.740 -0.305 1.00 93.06 129 PHE A N 1
ATOM 1001 C CA . PHE A 1 129 ? -2.164 1.039 -0.878 1.00 93.06 129 PHE A CA 1
ATOM 1002 C C . PHE A 1 129 ? -2.301 2.136 -1.935 1.00 93.06 129 PHE A C 1
ATOM 1004 O O . PHE A 1 129 ? -3.293 2.200 -2.664 1.00 93.06 129 PHE A O 1
ATOM 1011 N N . HIS A 1 130 ? -1.286 2.992 -2.021 1.00 94.62 130 HIS A N 1
ATOM 1012 C CA . HIS A 1 130 ? -1.169 3.998 -3.069 1.00 94.62 130 HIS A CA 1
ATOM 1013 C C . HIS A 1 130 ? -0.365 3.415 -4.233 1.00 94.62 130 HIS A C 1
ATOM 1015 O O . HIS A 1 130 ? 0.754 2.948 -4.036 1.00 94.62 130 HIS A O 1
ATOM 1021 N N . LEU A 1 131 ? -0.934 3.435 -5.441 1.00 92.69 131 LEU A N 1
ATOM 1022 C CA . LEU A 1 131 ? -0.222 3.083 -6.672 1.00 92.69 131 LEU A CA 1
ATOM 1023 C C . LEU A 1 131 ? -0.097 4.308 -7.566 1.00 92.69 131 LEU A C 1
ATOM 1025 O O . LEU A 1 131 ? -1.070 5.031 -7.782 1.00 92.69 131 LEU A O 1
ATOM 1029 N N . TYR A 1 132 ? 1.087 4.472 -8.140 1.00 87.25 132 TYR A N 1
ATOM 1030 C CA . TYR A 1 132 ? 1.356 5.419 -9.210 1.00 87.25 132 TYR A CA 1
ATOM 1031 C C . TYR A 1 132 ? 1.554 4.632 -10.516 1.00 87.25 132 TYR A C 1
ATOM 1033 O O . TYR A 1 132 ? 2.285 3.641 -10.516 1.00 87.25 132 TYR A O 1
ATOM 1041 N N . CYS A 1 133 ? 0.828 5.006 -11.579 1.00 72.94 133 CYS A N 1
ATOM 1042 C CA . CYS A 1 133 ? 0.736 4.263 -12.847 1.00 72.94 133 CYS A CA 1
ATOM 1043 C C . CYS A 1 133 ? 1.079 5.151 -14.043 1.00 72.94 133 CYS A C 1
ATOM 1045 O O . CYS A 1 133 ? 0.513 6.269 -14.096 1.00 72.94 133 CYS A O 1
#

Solvent-accessible surface area (backbone atoms only — not comparable to full-atom values): 9274 Å² total; per-residue (Å²): 111,76,66,60,53,55,53,52,54,52,53,53,55,59,56,51,58,58,64,66,71,65,71,73,86,72,77,80,72,83,67,73,51,63,48,78,56,96,93,42,81,44,70,68,71,85,88,78,76,96,81,73,77,71,87,69,73,79,86,76,85,88,77,87,86,54,42,79,72,73,48,70,72,45,48,39,70,89,38,43,40,83,35,68,87,63,56,87,48,94,58,20,24,79,41,62,65,93,42,92,84,35,60,98,60,87,68,61,74,41,74,54,92,78,91,71,84,82,78,59,94,93,58,84,88,83,89,83,84,91,83,87,133

Mean predicted aligned error: 17.29 Å

pLDDT: mean 78.56, std 17.78, range [43.88, 98.06]

Organism: NCBI:txid408172